Protein AF-A0A3B9ZJP2-F1 (afdb_monomer)

Solvent-accessible surface area (backbone atoms only — not comparable to full-atom values): 4535 Å² total; per-residue (Å²): 110,28,68,56,49,54,54,52,50,55,55,58,69,39,84,86,52,53,68,69,61,38,52,54,52,50,49,51,43,51,53,50,39,50,37,25,60,74,44,3,36,25,77,91,78,72,37,33,34,90,51,41,75,40,54,35,79,95,70,67,57,68,72,34,37,52,23,48,50,42,40,46,52,48,42,51,50,40,48,72,74,73,90

Secondary structure (DSSP, 8-state):
-HHHHHHHHHHHT-TTS-HHHHHHHHHHHHHHHHHIIIII-BTTTTB--SSTTS---S---HHHHHHHHHHHHHHHHHHHTT-

Structure (mmCIF, N/CA/C/O backbone):
data_AF-A0A3B9ZJP2-F1
#
_entry.id   AF-A0A3B9ZJP2-F1
#
loop_
_atom_site.group_PDB
_atom_site.id
_atom_site.type_symbol
_atom_site.label_atom_id
_atom_site.label_alt_id
_atom_site.label_comp_id
_atom_site.label_asym_id
_atom_site.label_entity_id
_atom_site.label_seq_id
_atom_site.pdbx_PDB_ins_code
_atom_site.Cartn_x
_atom_site.Cartn_y
_atom_site.Cartn_z
_atom_site.occupancy
_atom_site.B_iso_or_equiv
_atom_site.auth_seq_id
_atom_site.auth_comp_id
_atom_site.auth_asym_id
_atom_site.auth_atom_id
_atom_site.pdbx_PDB_model_num
ATOM 1 N N . VAL A 1 1 ? -1.940 -6.320 -7.648 1.00 70.88 1 VAL A N 1
ATOM 2 C CA . VAL A 1 1 ? -1.697 -6.011 -6.214 1.00 70.88 1 VAL A CA 1
ATOM 3 C C . VAL A 1 1 ? -2.396 -4.721 -5.777 1.00 70.88 1 VAL A C 1
ATOM 5 O O . VAL A 1 1 ? -3.084 -4.760 -4.767 1.00 70.88 1 VAL A O 1
ATOM 8 N N . GLY A 1 2 ? -2.336 -3.618 -6.542 1.00 87.06 2 GLY A N 1
ATOM 9 C CA . GLY A 1 2 ? -3.042 -2.368 -6.187 1.00 87.06 2 GLY A CA 1
ATOM 10 C C . GLY A 1 2 ? -4.559 -2.507 -5.973 1.00 87.06 2 GLY A C 1
ATOM 11 O O . GLY A 1 2 ? -5.109 -1.913 -5.054 1.00 87.06 2 GLY A O 1
ATOM 12 N N . VAL A 1 3 ? -5.232 -3.367 -6.745 1.00 95.88 3 VAL A N 1
ATOM 13 C CA . VAL A 1 3 ? -6.668 -3.662 -6.566 1.00 95.88 3 VAL A CA 1
ATOM 14 C C . VAL A 1 3 ? -6.972 -4.215 -5.168 1.00 95.88 3 VAL A C 1
ATOM 16 O O . VAL A 1 3 ? -7.913 -3.761 -4.524 1.00 95.88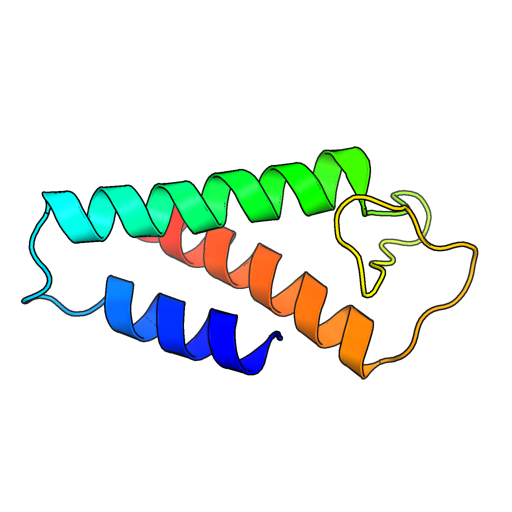 3 VAL A O 1
ATOM 19 N N . PHE A 1 4 ? -6.149 -5.146 -4.673 1.00 96.81 4 PHE A N 1
ATOM 20 C CA . PHE A 1 4 ? -6.284 -5.686 -3.318 1.00 96.81 4 PHE A CA 1
ATOM 21 C C . PHE A 1 4 ? -6.123 -4.582 -2.271 1.00 96.81 4 PHE A C 1
ATOM 23 O O . PHE A 1 4 ? -6.980 -4.443 -1.407 1.00 96.81 4 PHE A O 1
ATOM 30 N N . ILE A 1 5 ? -5.076 -3.759 -2.395 1.00 97.75 5 ILE A N 1
ATOM 31 C CA . ILE A 1 5 ? -4.823 -2.624 -1.497 1.00 97.75 5 ILE A CA 1
ATOM 32 C C . ILE A 1 5 ? -6.040 -1.698 -1.441 1.00 97.75 5 ILE A C 1
ATOM 34 O O . ILE A 1 5 ? -6.525 -1.419 -0.350 1.00 97.75 5 ILE A O 1
ATOM 38 N N . ARG A 1 6 ? -6.597 -1.303 -2.595 1.00 97.62 6 ARG A N 1
ATOM 39 C CA . ARG A 1 6 ? -7.775 -0.425 -2.664 1.00 97.62 6 ARG A CA 1
ATOM 40 C C . ARG A 1 6 ? -8.960 -0.981 -1.874 1.00 97.62 6 ARG A C 1
ATOM 42 O O . ARG A 1 6 ? -9.517 -0.270 -1.043 1.00 97.62 6 ARG A O 1
ATOM 49 N N . TYR A 1 7 ? -9.361 -2.225 -2.132 1.00 98.25 7 TYR A N 1
ATOM 50 C CA . TYR A 1 7 ? -10.523 -2.810 -1.453 1.00 98.25 7 TYR A CA 1
ATOM 51 C C . TYR A 1 7 ? -10.241 -3.144 0.011 1.00 98.25 7 TYR A C 1
ATOM 53 O O . TYR A 1 7 ? -11.136 -3.037 0.846 1.00 98.25 7 TYR A O 1
ATOM 61 N N . PHE A 1 8 ? -8.996 -3.472 0.350 1.00 98.25 8 PHE A N 1
ATOM 62 C CA . PHE A 1 8 ? -8.617 -3.692 1.736 1.00 98.25 8 PHE A CA 1
ATOM 63 C C . PHE A 1 8 ? -8.670 -2.390 2.550 1.00 98.25 8 PHE A C 1
ATOM 65 O O . PHE A 1 8 ? -9.143 -2.398 3.683 1.00 98.25 8 PHE A O 1
ATOM 72 N N . THR A 1 9 ? -8.306 -1.248 1.958 1.00 98.31 9 THR A N 1
ATOM 73 C CA . THR A 1 9 ? -8.530 0.068 2.575 1.00 98.31 9 THR A CA 1
ATOM 74 C C . THR A 1 9 ? -10.016 0.341 2.801 1.00 98.31 9 THR A C 1
ATOM 76 O O . THR A 1 9 ? -10.384 0.787 3.881 1.00 98.31 9 THR A O 1
ATOM 79 N N . GLN A 1 10 ? -10.886 0.024 1.834 1.00 98.12 10 GLN A N 1
ATOM 80 C CA . GLN A 1 10 ? -12.338 0.188 2.006 1.00 98.12 10 GLN A CA 1
ATOM 81 C C . GLN A 1 10 ? -12.879 -0.663 3.163 1.00 98.12 10 GLN A C 1
ATOM 83 O O . GLN A 1 10 ? -13.685 -0.176 3.947 1.00 98.12 10 GLN A O 1
ATOM 88 N N . LEU A 1 11 ? -12.387 -1.898 3.322 1.00 97.88 11 LEU A N 1
ATOM 89 C CA . LEU A 1 11 ? -12.730 -2.748 4.466 1.00 97.88 11 LEU A CA 1
ATOM 90 C C . LEU A 1 11 ? -12.329 -2.102 5.803 1.00 97.88 11 LEU A C 1
ATOM 92 O O . LEU A 1 11 ? -13.109 -2.130 6.750 1.00 97.88 11 LEU A O 1
ATOM 96 N N . ILE A 1 12 ? -11.135 -1.503 5.885 1.00 97.94 12 ILE A N 1
ATOM 97 C CA . ILE A 1 12 ? -10.653 -0.812 7.097 1.00 97.94 12 ILE A CA 1
ATOM 98 C C . ILE A 1 12 ? -11.551 0.378 7.467 1.00 97.94 12 ILE A C 1
ATOM 100 O O . ILE A 1 12 ? -11.768 0.635 8.653 1.00 97.94 12 ILE A O 1
ATOM 104 N N . LEU A 1 13 ? -12.074 1.087 6.466 1.00 97.12 13 LEU A N 1
ATOM 105 C CA . LEU A 1 13 ? -12.915 2.271 6.649 1.00 97.12 13 LEU A CA 1
ATOM 106 C C . LEU A 1 13 ? -14.368 1.946 7.025 1.00 97.12 13 LEU A C 1
ATOM 108 O O . LEU A 1 13 ? -15.121 2.864 7.344 1.00 97.12 13 LEU A O 1
ATOM 112 N N . LEU A 1 14 ? -14.774 0.671 7.038 1.00 97.00 14 LEU A N 1
ATOM 113 C CA . LEU A 1 14 ? -16.109 0.312 7.506 1.00 97.00 14 LEU A CA 1
ATOM 114 C C . LEU A 1 14 ? -16.284 0.670 8.997 1.00 97.00 14 LEU A C 1
ATOM 116 O O . LEU A 1 14 ? -15.379 0.424 9.814 1.00 97.00 14 LEU A O 1
ATOM 120 N N . PRO A 1 15 ? -17.445 1.236 9.377 1.00 93.94 15 PRO A N 1
ATOM 121 C CA . PRO A 1 15 ? -17.713 1.629 10.759 1.00 93.94 15 PRO A CA 1
ATOM 122 C C . PRO A 1 15 ? -17.762 0.416 11.697 1.00 93.94 15 PRO A C 1
ATOM 124 O O . PRO A 1 15 ? -17.256 0.495 12.812 1.00 93.94 15 PRO A O 1
ATOM 127 N N . ASP A 1 16 ? -18.263 -0.719 11.205 1.00 95.44 16 ASP A N 1
ATOM 128 C CA . ASP A 1 16 ? -18.547 -1.914 12.010 1.00 95.44 16 ASP A CA 1
ATOM 129 C C . ASP A 1 16 ? -17.340 -2.853 12.173 1.00 95.44 16 ASP A C 1
ATOM 131 O O . ASP A 1 16 ? -17.439 -3.906 12.806 1.00 95.44 16 ASP A O 1
ATOM 135 N N . LEU A 1 17 ? -16.183 -2.501 11.599 1.00 96.25 17 LEU A N 1
ATOM 136 C CA . LEU A 1 17 ? -14.968 -3.290 11.774 1.00 96.25 17 LEU A CA 1
ATOM 137 C C . LEU A 1 17 ? -14.408 -3.082 13.184 1.00 96.25 17 LEU A C 1
ATOM 139 O O . LEU A 1 17 ? -14.066 -1.957 13.562 1.00 96.25 17 LEU A O 1
ATOM 143 N N . ASP A 1 18 ? -14.247 -4.178 13.927 1.00 96.69 18 ASP A N 1
ATOM 144 C CA . ASP A 1 18 ? -13.754 -4.134 15.300 1.00 96.69 18 ASP A CA 1
ATOM 145 C C . ASP A 1 18 ? -12.375 -3.456 15.409 1.00 96.69 18 ASP A C 1
ATOM 147 O O . ASP A 1 18 ? -11.507 -3.572 14.535 1.00 96.69 18 ASP A O 1
ATOM 151 N N . THR A 1 19 ? -12.161 -2.746 16.517 1.00 95.75 19 THR A N 1
ATOM 152 C CA . THR A 1 19 ? -10.982 -1.895 16.722 1.00 95.75 19 THR A CA 1
ATOM 153 C C . THR A 1 19 ? -9.663 -2.669 16.670 1.00 95.75 19 THR A C 1
ATOM 155 O O . THR A 1 19 ? -8.668 -2.156 16.151 1.00 95.75 19 THR A O 1
ATOM 158 N N . ALA A 1 20 ? -9.622 -3.900 17.190 1.00 97.06 20 ALA A N 1
ATOM 159 C CA . ALA A 1 20 ? -8.394 -4.691 17.233 1.00 97.06 20 ALA A CA 1
ATOM 160 C C . ALA A 1 20 ? -7.988 -5.153 15.826 1.00 97.06 20 ALA A C 1
ATOM 162 O O . ALA A 1 20 ? -6.823 -5.017 15.430 1.00 97.06 20 ALA A O 1
ATOM 163 N N . THR A 1 21 ? -8.953 -5.633 15.044 1.00 97.69 21 THR A N 1
ATOM 164 C CA . THR A 1 21 ? -8.758 -6.004 13.642 1.00 97.69 21 THR A CA 1
ATOM 165 C C . THR A 1 21 ? -8.395 -4.792 12.793 1.00 97.69 21 THR A C 1
ATOM 167 O O . THR A 1 21 ? -7.412 -4.857 12.049 1.00 97.69 21 THR A O 1
ATOM 170 N N . LYS A 1 22 ? -9.107 -3.668 12.956 1.00 97.81 22 LYS A N 1
ATOM 171 C CA . LYS A 1 22 ? -8.809 -2.402 12.270 1.00 97.81 22 LYS A CA 1
ATOM 172 C C . LYS A 1 22 ? -7.359 -1.979 12.506 1.00 97.81 22 LYS A C 1
ATOM 174 O O . LYS A 1 22 ? -6.616 -1.778 11.547 1.00 97.81 22 LYS A O 1
ATOM 179 N N . LYS A 1 23 ? -6.909 -1.968 13.766 1.00 97.62 23 LYS A N 1
ATOM 180 C CA . LYS A 1 23 ? -5.523 -1.634 14.134 1.00 97.62 23 LYS A CA 1
ATOM 181 C C . LYS A 1 23 ? -4.498 -2.575 13.493 1.00 97.62 23 LYS A C 1
ATOM 183 O O . LYS A 1 23 ? -3.475 -2.118 12.983 1.00 97.62 23 LYS A O 1
ATOM 188 N N . ARG A 1 24 ? -4.760 -3.887 13.492 1.00 98.25 24 ARG A N 1
ATOM 189 C CA . ARG A 1 24 ? -3.875 -4.878 12.852 1.00 98.25 24 ARG A CA 1
ATOM 190 C C . ARG A 1 24 ? -3.758 -4.638 11.346 1.00 98.25 24 ARG A C 1
ATOM 192 O O . ARG A 1 24 ? -2.666 -4.753 10.794 1.00 98.25 24 ARG A O 1
ATOM 199 N N . TYR A 1 25 ? -4.860 -4.302 10.685 1.00 98.38 25 TYR A N 1
ATOM 200 C CA . TYR A 1 25 ? -4.860 -4.029 9.251 1.00 98.38 25 TYR A CA 1
ATOM 201 C C . TYR A 1 25 ? -4.155 -2.716 8.918 1.00 98.38 25 TYR A C 1
ATOM 203 O O . TYR A 1 25 ? -3.327 -2.694 8.015 1.00 98.38 25 TYR A O 1
ATOM 211 N N . VAL A 1 26 ? -4.367 -1.653 9.690 1.00 98.38 26 VAL A N 1
ATOM 212 C CA . VAL A 1 26 ? -3.613 -0.402 9.515 1.00 98.38 26 VAL A CA 1
ATOM 213 C C . VAL A 1 26 ? -2.106 -0.629 9.681 1.00 98.38 26 VAL A C 1
ATOM 215 O O . VAL A 1 26 ? -1.311 -0.140 8.875 1.00 98.38 26 VAL A O 1
ATOM 218 N N . LEU A 1 27 ? -1.693 -1.453 10.653 1.00 98.31 27 LEU A N 1
ATOM 219 C CA . LEU A 1 27 ? -0.283 -1.807 10.836 1.00 98.31 27 LEU A CA 1
ATOM 220 C C . LEU A 1 27 ? 0.313 -2.496 9.597 1.00 98.31 27 LEU A C 1
ATOM 222 O O . LEU A 1 27 ? 1.463 -2.230 9.245 1.00 98.31 27 LEU A O 1
ATOM 226 N N . PHE A 1 28 ? -0.467 -3.333 8.905 1.00 98.06 28 PHE A N 1
ATOM 227 C CA . PHE A 1 28 ? -0.057 -3.920 7.629 1.00 98.06 28 PHE A CA 1
ATOM 228 C C . PHE A 1 28 ? 0.222 -2.838 6.574 1.00 98.06 28 PHE A C 1
ATOM 230 O O . PHE A 1 28 ? 1.266 -2.895 5.920 1.00 98.06 28 PHE A O 1
ATOM 237 N N . PHE A 1 29 ? -0.652 -1.836 6.425 1.00 98.19 29 PHE A N 1
ATOM 238 C CA . PHE A 1 29 ? -0.438 -0.738 5.472 1.00 98.19 29 PHE A CA 1
ATOM 239 C C . PHE A 1 29 ? 0.801 0.080 5.826 1.00 98.19 29 PHE A C 1
ATOM 241 O O . PHE A 1 29 ? 1.639 0.307 4.954 1.00 98.19 29 PHE A O 1
ATOM 248 N N . LYS A 1 30 ? 0.968 0.441 7.104 1.00 98.00 30 LYS A N 1
ATOM 249 C CA . LYS A 1 30 ? 2.150 1.170 7.578 1.00 98.00 30 LYS A CA 1
ATOM 250 C C . LYS A 1 30 ? 3.440 0.414 7.262 1.00 98.00 30 LYS A C 1
ATOM 252 O O . LYS A 1 30 ? 4.334 0.969 6.631 1.00 98.00 30 LYS A O 1
ATOM 257 N N . HIS A 1 31 ? 3.516 -0.863 7.637 1.00 98.19 31 HIS A N 1
ATOM 258 C CA . HIS A 1 31 ? 4.711 -1.674 7.413 1.00 98.19 31 HIS A CA 1
ATOM 259 C C . HIS A 1 31 ? 5.062 -1.794 5.923 1.00 98.19 31 HIS A C 1
ATOM 261 O O . HIS A 1 31 ? 6.224 -1.639 5.542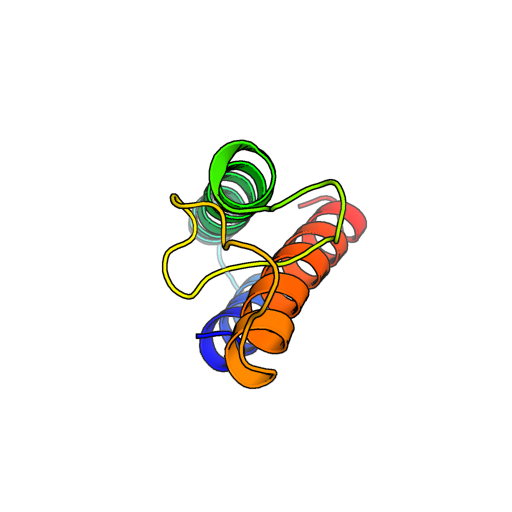 1.00 98.19 31 HIS A O 1
ATOM 267 N N . ASN A 1 32 ? 4.069 -2.046 5.067 1.00 97.88 32 ASN A N 1
ATOM 268 C CA . ASN A 1 32 ? 4.306 -2.205 3.634 1.00 97.88 32 ASN A CA 1
ATOM 269 C C . ASN A 1 32 ? 4.642 -0.874 2.949 1.00 97.88 32 ASN A C 1
ATOM 271 O O . ASN A 1 32 ? 5.545 -0.849 2.116 1.00 97.88 32 ASN A O 1
ATOM 275 N N . ALA A 1 33 ? 3.976 0.226 3.310 1.00 97.94 33 ALA A N 1
ATOM 276 C CA . ALA A 1 33 ? 4.279 1.550 2.769 1.00 97.94 33 ALA A CA 1
ATOM 277 C C . ALA A 1 33 ? 5.687 2.011 3.175 1.00 97.94 33 ALA A C 1
ATOM 279 O O . ALA A 1 33 ? 6.447 2.491 2.332 1.00 97.94 33 ALA A O 1
ATOM 280 N N . GLU A 1 34 ? 6.079 1.797 4.435 1.00 98.06 34 GLU A N 1
ATOM 281 C CA . GLU A 1 34 ? 7.441 2.070 4.903 1.00 98.06 34 GLU A CA 1
ATOM 282 C C . GLU A 1 34 ? 8.472 1.194 4.187 1.00 98.06 34 GLU A C 1
ATOM 284 O O . GLU A 1 34 ? 9.517 1.698 3.775 1.00 98.06 34 GLU A O 1
ATOM 289 N N . THR A 1 35 ? 8.175 -0.094 4.002 1.00 98.25 35 THR A N 1
ATOM 290 C CA . THR A 1 35 ? 9.045 -1.026 3.272 1.00 98.25 35 THR A CA 1
ATOM 291 C C . THR A 1 35 ? 9.231 -0.575 1.826 1.00 98.25 35 THR A C 1
ATOM 293 O O . THR A 1 35 ? 10.371 -0.400 1.394 1.00 98.25 35 THR A O 1
ATOM 296 N N . LEU A 1 36 ? 8.138 -0.291 1.109 1.00 97.88 36 LEU A N 1
ATOM 297 C CA . LEU A 1 36 ? 8.184 0.229 -0.255 1.00 97.88 36 LEU A CA 1
ATOM 298 C C . LEU A 1 36 ? 9.014 1.513 -0.307 1.00 97.88 36 LEU A C 1
ATOM 300 O O . LEU A 1 36 ? 10.002 1.579 -1.030 1.00 97.88 36 LEU A O 1
ATOM 304 N N . TRP A 1 37 ? 8.687 2.506 0.520 1.00 97.88 37 TRP A N 1
ATOM 305 C CA . TRP A 1 37 ? 9.361 3.800 0.479 1.00 97.88 37 TRP A CA 1
ATOM 306 C C . TRP A 1 37 ? 10.850 3.724 0.836 1.00 97.88 37 TRP A C 1
ATOM 308 O O . TRP A 1 37 ? 11.698 4.359 0.197 1.00 97.88 37 TRP A O 1
ATOM 318 N N . ARG A 1 38 ? 11.210 2.966 1.875 1.00 97.00 38 ARG A N 1
ATOM 319 C CA . ARG A 1 38 ? 12.594 2.895 2.364 1.00 97.00 38 ARG A CA 1
ATOM 320 C C . ARG A 1 38 ? 13.451 1.993 1.485 1.00 97.00 38 ARG A C 1
ATOM 322 O O . ARG A 1 38 ? 14.575 2.387 1.163 1.00 97.00 38 ARG A O 1
ATOM 329 N N . MET A 1 39 ? 12.918 0.842 1.085 1.00 97.00 39 MET A N 1
ATOM 330 C CA . MET A 1 39 ? 13.668 -0.222 0.419 1.00 97.00 39 MET A CA 1
ATOM 331 C C . MET A 1 39 ? 13.346 -0.345 -1.067 1.00 97.00 39 MET A C 1
ATOM 333 O O . MET A 1 39 ? 14.282 -0.463 -1.843 1.00 97.00 39 MET A O 1
ATOM 337 N N . GLY A 1 40 ? 12.071 -0.314 -1.458 1.00 96.50 40 GLY A N 1
ATOM 338 C CA . GLY A 1 40 ? 11.614 -0.611 -2.823 1.00 96.50 40 GLY A CA 1
ATOM 339 C C . GLY A 1 40 ? 11.550 0.570 -3.796 1.00 96.50 40 GLY A C 1
ATOM 340 O O . GLY A 1 40 ? 11.376 0.361 -4.991 1.00 96.50 40 GLY A O 1
ATOM 341 N N . THR A 1 41 ? 11.683 1.811 -3.324 1.00 97.94 41 THR A N 1
ATOM 342 C CA . THR A 1 41 ? 11.580 2.998 -4.186 1.00 97.94 41 THR A CA 1
ATOM 343 C C . THR A 1 41 ? 12.949 3.466 -4.672 1.00 97.94 41 THR A C 1
ATOM 345 O O . THR A 1 41 ? 13.833 3.802 -3.869 1.00 97.94 41 THR A O 1
ATOM 348 N N . ASN A 1 42 ? 13.097 3.593 -5.992 1.00 97.44 42 ASN A N 1
ATOM 349 C CA . ASN A 1 42 ? 14.114 4.458 -6.583 1.00 97.44 42 ASN A CA 1
ATOM 350 C C . ASN A 1 42 ? 13.680 5.914 -6.355 1.00 97.44 42 ASN A C 1
ATOM 352 O O . ASN A 1 42 ? 12.748 6.393 -6.994 1.00 97.44 42 ASN A O 1
ATOM 356 N N . LYS A 1 43 ? 14.321 6.611 -5.410 1.00 95.88 43 LYS A N 1
ATOM 357 C CA . LYS A 1 43 ? 13.888 7.948 -4.963 1.00 95.88 43 LYS A CA 1
ATOM 358 C C . LYS A 1 43 ? 14.254 9.072 -5.931 1.00 95.88 43 LYS A C 1
ATOM 360 O O . LYS A 1 43 ? 13.690 10.152 -5.821 1.00 95.88 43 LYS A O 1
ATOM 365 N N . GLN A 1 44 ? 15.180 8.833 -6.855 1.00 96.62 44 GLN A N 1
ATOM 366 C CA . GLN A 1 44 ? 15.562 9.808 -7.873 1.00 96.62 44 GLN A CA 1
ATOM 367 C C . GLN A 1 44 ? 14.476 9.939 -8.944 1.00 96.62 44 GLN A C 1
ATOM 369 O O . GLN A 1 44 ? 14.217 11.037 -9.420 1.00 96.62 44 GLN A O 1
ATOM 374 N N . LEU A 1 45 ? 13.841 8.818 -9.299 1.00 96.88 45 LEU A N 1
ATOM 375 C CA . LEU A 1 45 ? 12.832 8.746 -1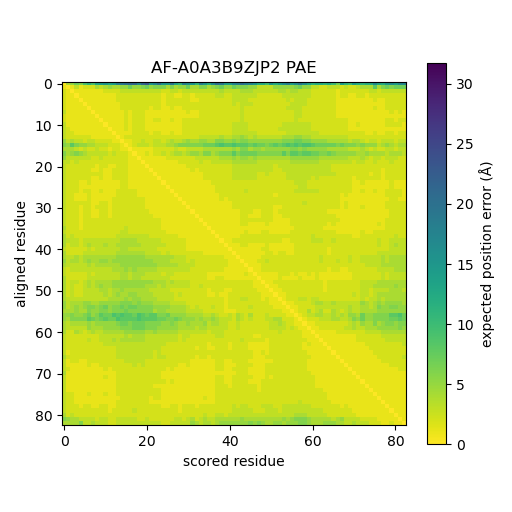0.362 1.00 96.88 45 LEU A CA 1
ATOM 376 C C . LEU A 1 45 ? 11.413 8.485 -9.838 1.00 96.88 45 LEU A C 1
ATOM 378 O O . LEU A 1 45 ? 10.467 8.496 -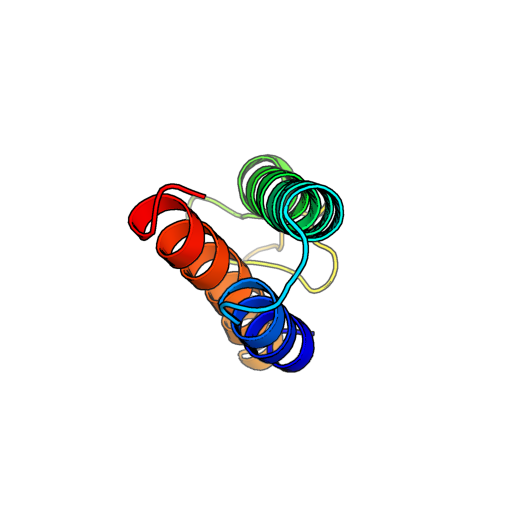10.615 1.00 96.88 45 LEU A O 1
ATOM 382 N N . ILE A 1 46 ? 11.27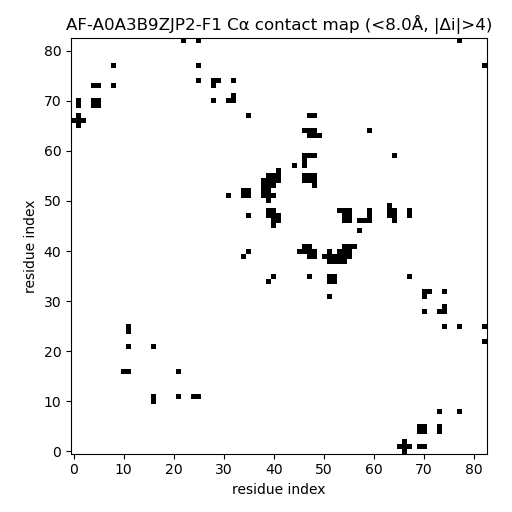2 8.230 -8.533 1.00 96.88 46 ILE A N 1
ATOM 383 C CA . ILE A 1 46 ? 10.031 7.794 -7.875 1.00 96.88 46 ILE A CA 1
ATOM 384 C C . ILE A 1 46 ? 9.426 6.588 -8.604 1.00 96.88 46 ILE A C 1
ATOM 386 O O . ILE A 1 46 ? 8.262 6.570 -8.986 1.00 96.88 46 ILE A O 1
ATOM 390 N N . LEU A 1 47 ? 10.256 5.561 -8.803 1.00 98.00 47 LEU A N 1
ATOM 391 C CA . LEU A 1 47 ? 9.830 4.299 -9.398 1.00 98.00 47 LEU A CA 1
ATOM 392 C C . LEU A 1 47 ? 9.753 3.204 -8.335 1.00 98.00 47 LEU A C 1
ATOM 394 O O . LEU A 1 47 ? 10.670 3.033 -7.527 1.00 98.00 47 LEU A O 1
ATOM 398 N N . TYR A 1 48 ? 8.663 2.446 -8.385 1.00 96.88 48 TYR A N 1
ATOM 399 C CA . TYR A 1 48 ? 8.444 1.185 -7.667 1.00 96.88 48 TYR A CA 1
ATOM 400 C C . TYR A 1 48 ? 8.761 -0.061 -8.515 1.00 96.88 48 TYR A C 1
ATOM 402 O O . TYR A 1 48 ? 8.762 0.009 -9.740 1.00 96.88 48 TYR A O 1
ATOM 410 N N . ASP A 1 49 ? 8.960 -1.206 -7.863 1.00 94.81 49 ASP A N 1
ATOM 411 C CA . ASP A 1 49 ? 9.044 -2.530 -8.499 1.00 94.81 49 ASP A CA 1
ATOM 412 C C . ASP A 1 49 ? 7.920 -3.453 -7.977 1.00 94.81 49 ASP A C 1
ATOM 414 O O . ASP A 1 49 ? 7.242 -3.162 -6.987 1.00 94.81 49 ASP A O 1
ATOM 418 N N . THR A 1 50 ? 7.715 -4.581 -8.649 1.00 93.44 50 THR A N 1
ATOM 419 C CA . THR A 1 50 ? 6.794 -5.664 -8.283 1.00 93.44 50 THR A CA 1
ATOM 420 C C . THR A 1 50 ? 7.103 -6.254 -6.908 1.00 93.44 50 THR A C 1
ATOM 422 O O . THR A 1 50 ? 6.183 -6.665 -6.198 1.00 93.44 50 THR A O 1
ATOM 425 N N . TYR A 1 51 ? 8.375 -6.243 -6.501 1.00 94.62 51 TYR A N 1
ATOM 426 C CA . TYR A 1 51 ? 8.808 -6.640 -5.169 1.00 94.62 51 TYR A CA 1
ATOM 427 C C . TYR A 1 51 ? 9.216 -5.420 -4.341 1.00 94.62 51 TYR A C 1
ATOM 429 O O . TYR A 1 51 ? 10.289 -4.852 -4.517 1.00 94.62 51 TYR A O 1
ATOM 437 N N . TRP A 1 52 ? 8.383 -5.048 -3.367 1.00 94.12 52 TRP A N 1
ATOM 438 C CA . TRP A 1 52 ? 8.533 -3.817 -2.572 1.00 94.12 52 TRP A CA 1
ATOM 439 C C . TRP A 1 52 ? 9.768 -3.752 -1.659 1.00 94.12 52 TRP A C 1
ATOM 441 O O . TRP A 1 52 ? 9.956 -2.766 -0.952 1.00 94.12 52 TRP A O 1
ATOM 451 N N . LYS A 1 53 ? 10.623 -4.779 -1.670 1.00 95.88 53 LYS A N 1
ATOM 452 C CA . LYS A 1 53 ? 11.914 -4.796 -0.965 1.00 95.88 53 LYS A CA 1
ATOM 453 C C . LYS A 1 53 ? 13.114 -4.578 -1.894 1.00 95.88 53 LYS A C 1
ATOM 455 O O . LYS A 1 53 ? 14.236 -4.527 -1.397 1.00 95.88 53 LYS A O 1
ATOM 460 N N . THR A 1 54 ? 12.888 -4.418 -3.197 1.00 94.69 54 THR A N 1
ATOM 461 C CA . THR A 1 54 ? 13.933 -4.206 -4.205 1.00 94.69 54 THR A CA 1
ATOM 462 C C . THR A 1 54 ? 13.663 -2.920 -4.972 1.00 94.69 54 THR A C 1
ATOM 464 O O . THR A 1 54 ? 12.536 -2.664 -5.385 1.00 94.69 54 THR A O 1
ATOM 467 N N . LYS A 1 55 ? 14.699 -2.093 -5.142 1.00 94.94 55 LYS A N 1
ATOM 468 C CA . LYS A 1 55 ? 14.606 -0.866 -5.941 1.00 94.94 55 LYS A CA 1
ATOM 469 C C . LYS A 1 55 ? 14.628 -1.221 -7.425 1.00 94.94 55 LYS A C 1
ATOM 471 O O . LYS A 1 55 ? 15.511 -1.988 -7.816 1.00 94.94 55 LYS A O 1
ATOM 476 N N . PRO A 1 56 ? 13.755 -0.625 -8.249 1.00 95.31 56 PRO A N 1
ATOM 477 C CA . PRO A 1 56 ? 13.873 -0.759 -9.690 1.00 95.31 56 PRO A CA 1
ATOM 478 C C . PRO A 1 56 ? 15.099 0.012 -10.197 1.00 95.31 56 PRO A C 1
ATOM 480 O O . PRO A 1 56 ? 15.631 0.901 -9.520 1.00 95.31 56 PRO A O 1
ATOM 483 N N . GLY A 1 57 ? 15.514 -0.312 -11.421 1.00 93.69 57 GLY A N 1
ATOM 484 C CA . GLY A 1 57 ? 16.492 0.467 -12.176 1.00 93.69 57 GLY A CA 1
ATOM 485 C C . GLY A 1 57 ? 15.905 1.797 -12.662 1.00 93.69 57 GLY A C 1
ATOM 486 O O . GLY A 1 57 ? 15.377 2.590 -11.882 1.00 93.69 57 GLY A O 1
ATOM 487 N N . SER A 1 58 ? 16.004 2.059 -13.964 1.00 95.69 58 SER A N 1
ATOM 488 C CA . SER A 1 58 ? 15.524 3.298 -14.595 1.00 95.69 58 SER A CA 1
ATOM 489 C C . SER A 1 58 ? 14.121 3.201 -15.204 1.00 95.69 58 SER A C 1
ATOM 491 O O . SER A 1 58 ? 13.574 4.219 -15.617 1.00 95.69 58 SER A O 1
ATOM 493 N N . THR A 1 59 ? 13.531 2.006 -15.268 1.00 95.12 59 THR A N 1
ATOM 494 C CA . THR A 1 59 ? 12.232 1.758 -15.910 1.00 95.12 59 THR A CA 1
ATOM 495 C C . THR A 1 59 ? 11.354 0.854 -15.056 1.00 95.12 59 THR A C 1
ATOM 497 O O . THR A 1 59 ? 11.846 0.054 -14.262 1.00 95.12 59 THR A O 1
ATOM 500 N N . SER A 1 60 ? 10.040 0.961 -15.246 1.00 95.44 60 SER A N 1
ATOM 501 C CA . SER A 1 60 ? 9.047 0.076 -14.644 1.00 95.44 60 SER A CA 1
ATOM 502 C C . SER A 1 60 ? 7.767 0.091 -15.470 1.00 95.44 60 SER A C 1
ATOM 504 O O . SER A 1 60 ? 7.392 1.118 -16.029 1.00 95.44 60 SER A O 1
ATOM 506 N N . GLU A 1 6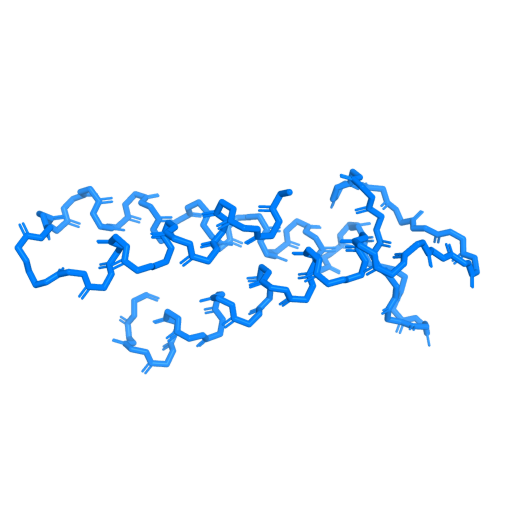1 ? 7.042 -1.021 -15.431 1.00 96.06 61 GLU A N 1
ATOM 507 C CA . GLU A 1 61 ? 5.708 -1.142 -16.012 1.00 96.06 61 GLU A CA 1
ATOM 508 C C . GLU A 1 61 ? 4.684 -0.235 -15.317 1.00 96.06 61 GLU A C 1
ATOM 510 O O . GLU A 1 61 ? 4.725 -0.049 -14.092 1.00 96.06 61 GLU A O 1
ATOM 515 N N . LEU A 1 62 ? 3.716 0.272 -16.089 1.00 95.81 62 LEU A N 1
ATOM 516 C CA . LEU A 1 62 ? 2.641 1.135 -15.587 1.00 95.81 62 LEU A CA 1
ATOM 517 C C . LEU A 1 62 ? 1.846 0.452 -14.470 1.00 95.81 62 LEU A C 1
ATOM 519 O O . LEU A 1 62 ? 1.592 1.049 -13.429 1.00 95.81 62 LEU A O 1
ATOM 523 N N . THR A 1 63 ? 1.501 -0.824 -14.641 1.00 95.75 63 THR A N 1
ATOM 524 C CA . THR A 1 63 ? 0.729 -1.595 -13.653 1.00 95.75 63 THR A CA 1
ATOM 525 C C . THR A 1 63 ? 1.456 -1.740 -12.314 1.00 95.75 63 THR A C 1
ATOM 527 O O . THR A 1 63 ? 0.821 -1.748 -11.250 1.00 95.75 63 THR A O 1
ATOM 530 N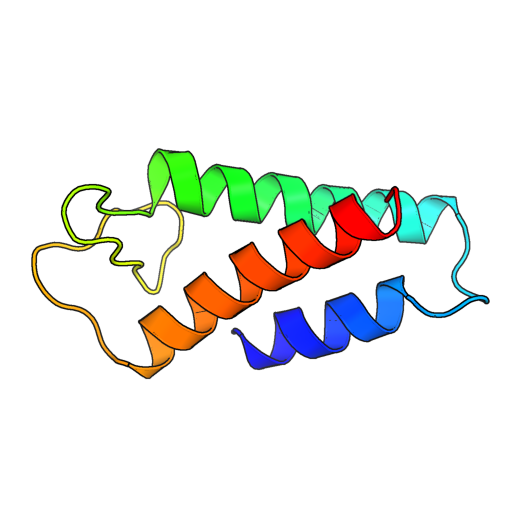 N . THR A 1 64 ? 2.787 -1.834 -12.357 1.00 96.06 64 THR A N 1
ATOM 531 C CA . THR A 1 64 ? 3.655 -1.858 -11.176 1.00 96.06 64 THR A CA 1
ATOM 532 C C . THR A 1 64 ? 3.649 -0.500 -10.490 1.00 96.06 64 THR A C 1
ATOM 534 O O . THR A 1 64 ? 3.402 -0.436 -9.282 1.00 96.06 64 THR A O 1
ATOM 537 N N . GLN A 1 65 ? 3.803 0.584 -11.259 1.00 97.19 65 GLN A N 1
ATOM 538 C CA . GLN A 1 65 ? 3.741 1.941 -10.714 1.00 97.19 65 GLN A CA 1
ATOM 539 C C . GLN A 1 65 ? 2.393 2.241 -10.067 1.00 97.19 65 GLN A C 1
ATOM 541 O O . GLN A 1 65 ? 2.344 2.648 -8.908 1.00 97.19 65 GLN A O 1
ATOM 546 N N . THR A 1 66 ? 1.290 1.955 -10.761 1.00 97.31 66 THR A N 1
ATOM 547 C CA . THR A 1 66 ? -0.057 2.155 -10.221 1.00 97.31 66 THR A CA 1
ATOM 548 C C . THR A 1 66 ? -0.263 1.357 -8.935 1.00 97.31 66 THR A C 1
ATOM 550 O O . THR A 1 66 ? -0.861 1.866 -7.989 1.00 97.31 66 THR A O 1
ATOM 553 N N . SER A 1 67 ? 0.257 0.128 -8.851 1.00 96.62 67 SER A N 1
ATOM 554 C CA . SER A 1 67 ? 0.143 -0.682 -7.633 1.00 96.62 67 SER A CA 1
ATOM 555 C C . SER A 1 67 ? 0.920 -0.088 -6.453 1.00 96.62 67 SER A C 1
ATOM 557 O O . SER A 1 67 ? 0.376 -0.049 -5.350 1.00 96.62 67 SER A O 1
ATOM 559 N N . GLY A 1 68 ? 2.152 0.383 -6.671 1.00 97.06 68 GLY A N 1
ATOM 560 C CA . GLY A 1 68 ? 2.951 1.036 -5.628 1.00 97.06 68 GLY A CA 1
ATOM 561 C C . GLY A 1 68 ? 2.348 2.369 -5.178 1.00 97.06 68 GLY A C 1
ATOM 562 O O . GLY A 1 68 ? 2.181 2.591 -3.980 1.00 97.06 68 GLY A O 1
ATOM 563 N N . ALA A 1 69 ? 1.908 3.201 -6.125 1.00 97.62 69 ALA A N 1
ATOM 564 C CA . ALA A 1 69 ? 1.220 4.458 -5.833 1.00 97.62 69 ALA A CA 1
ATOM 565 C C . ALA A 1 69 ? -0.066 4.223 -5.026 1.00 97.62 69 ALA A C 1
ATOM 567 O O . ALA A 1 69 ? -0.300 4.897 -4.028 1.00 97.62 69 ALA A O 1
ATOM 568 N N . THR A 1 70 ? -0.855 3.203 -5.386 1.00 98.31 70 THR A N 1
ATOM 569 C CA . THR A 1 70 ? -2.082 2.854 -4.648 1.00 98.31 70 THR A CA 1
ATOM 570 C C . THR A 1 70 ? -1.793 2.517 -3.181 1.00 98.31 70 THR A C 1
ATOM 572 O O . THR A 1 70 ? -2.584 2.880 -2.317 1.00 98.31 70 THR A O 1
ATOM 575 N N . LEU A 1 71 ? -0.674 1.848 -2.873 1.00 98.25 71 LEU A N 1
ATOM 576 C CA . LEU A 1 71 ? -0.276 1.567 -1.487 1.00 98.25 71 LEU A CA 1
ATOM 577 C C . LEU A 1 71 ? 0.064 2.843 -0.715 1.00 98.25 71 LEU A C 1
ATOM 579 O O . LEU A 1 71 ? -0.389 2.996 0.420 1.00 98.25 71 LEU A O 1
ATOM 583 N N . ILE A 1 72 ? 0.858 3.733 -1.312 1.00 98.19 72 ILE A N 1
ATOM 584 C CA . ILE A 1 72 ? 1.267 4.986 -0.666 1.00 98.19 72 ILE A CA 1
ATOM 585 C C . ILE A 1 72 ? 0.049 5.879 -0.409 1.00 98.19 72 ILE A C 1
ATOM 587 O O . ILE A 1 72 ? -0.133 6.344 0.714 1.00 98.19 72 ILE A O 1
ATOM 591 N N . GLU A 1 73 ? -0.827 6.041 -1.402 1.00 98.44 73 GLU A N 1
ATOM 592 C CA . GLU A 1 73 ? -2.062 6.824 -1.265 1.00 98.44 73 GLU A CA 1
ATOM 593 C C . GLU A 1 73 ? -3.027 6.214 -0.243 1.00 98.44 73 GLU A C 1
ATOM 595 O O . GLU A 1 73 ? -3.626 6.926 0.559 1.00 98.44 73 GLU A O 1
ATOM 600 N N . ALA A 1 74 ? -3.146 4.885 -0.203 1.00 98.56 74 ALA A N 1
ATOM 601 C CA . ALA A 1 74 ? -3.954 4.216 0.810 1.00 98.56 74 ALA A CA 1
ATOM 602 C C . ALA A 1 74 ? -3.421 4.454 2.231 1.00 98.56 74 ALA A C 1
ATOM 604 O O . ALA A 1 74 ? -4.204 4.719 3.142 1.00 98.56 74 ALA A O 1
ATOM 605 N N . ALA A 1 75 ? -2.102 4.389 2.432 1.00 98.38 75 ALA A N 1
ATOM 606 C CA . ALA A 1 75 ? -1.495 4.694 3.726 1.00 98.38 75 ALA A CA 1
ATOM 607 C C . ALA A 1 75 ? -1.695 6.171 4.115 1.00 98.38 75 ALA A C 1
ATOM 609 O O . ALA A 1 75 ? -1.984 6.462 5.275 1.00 98.38 75 ALA A O 1
ATOM 610 N N . ALA A 1 76 ? -1.598 7.092 3.150 1.00 98.56 76 ALA A N 1
ATOM 611 C CA . ALA A 1 76 ? -1.864 8.512 3.369 1.00 98.56 76 ALA A CA 1
ATOM 612 C C . ALA A 1 76 ? -3.330 8.775 3.752 1.00 98.56 76 ALA A C 1
ATOM 614 O O . ALA A 1 76 ? -3.587 9.544 4.679 1.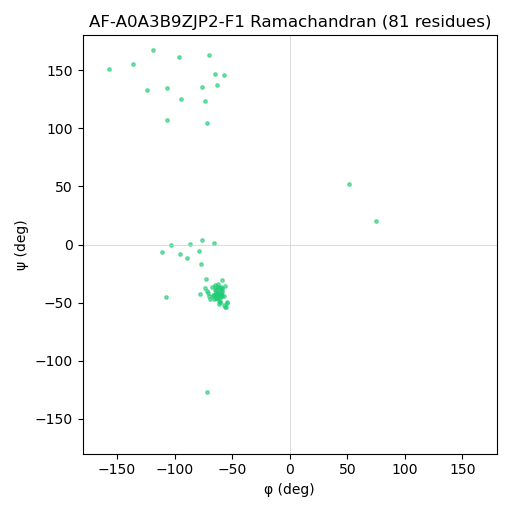00 98.56 76 ALA A O 1
ATOM 615 N N . LEU A 1 77 ? -4.279 8.105 3.090 1.00 98.50 77 LEU A N 1
ATOM 616 C CA . LEU A 1 77 ? -5.701 8.186 3.421 1.00 98.50 77 LEU A CA 1
ATOM 617 C C . LEU A 1 77 ? -5.971 7.700 4.848 1.00 98.50 77 LEU A C 1
ATOM 619 O O . LEU A 1 77 ? -6.607 8.416 5.610 1.00 98.50 77 LEU A O 1
ATOM 623 N N . LEU A 1 78 ? -5.457 6.527 5.233 1.00 98.19 78 LEU A N 1
ATOM 624 C CA . LEU A 1 78 ? -5.649 6.004 6.591 1.00 98.19 78 LEU A CA 1
ATOM 625 C C . LEU A 1 78 ? -5.084 6.963 7.650 1.00 98.19 78 LEU A C 1
ATOM 627 O O . LEU A 1 78 ? -5.785 7.296 8.601 1.00 98.19 78 LEU A O 1
ATOM 631 N N . ASN A 1 79 ? -3.885 7.506 7.423 1.00 97.75 79 ASN A N 1
ATOM 632 C CA .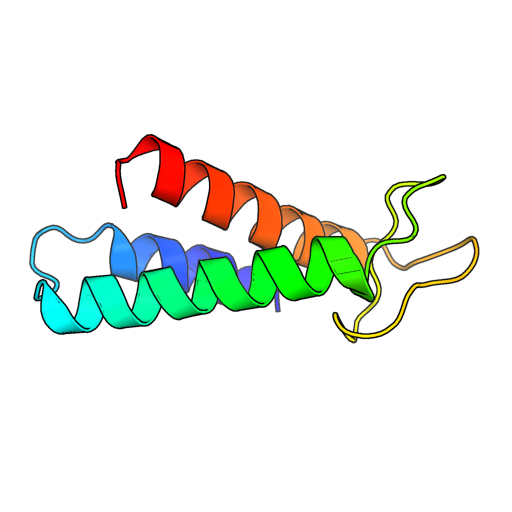 ASN A 1 79 ? -3.290 8.496 8.322 1.00 97.75 79 ASN A CA 1
ATOM 633 C C . ASN A 1 79 ? -4.126 9.789 8.409 1.00 97.75 79 ASN A C 1
ATOM 635 O O . ASN A 1 79 ? -4.236 10.384 9.479 1.00 97.75 79 ASN A O 1
ATOM 639 N N . LYS A 1 80 ? -4.740 10.228 7.300 1.00 98.12 80 LYS A N 1
ATOM 640 C CA . LYS A 1 80 ? -5.653 11.384 7.280 1.00 98.12 80 LYS A CA 1
ATOM 641 C C . LYS A 1 80 ? -6.919 11.138 8.109 1.00 98.12 80 LYS A C 1
ATOM 643 O O . LYS A 1 80 ? -7.383 12.060 8.770 1.00 98.12 80 LYS A O 1
ATOM 648 N N . GLU A 1 81 ? -7.440 9.914 8.105 1.00 96.56 81 GLU A N 1
ATOM 649 C CA . GLU A 1 81 ? -8.579 9.492 8.936 1.00 96.56 81 GLU A CA 1
ATOM 650 C C . GLU A 1 81 ? -8.191 9.253 10.412 1.00 96.56 81 GLU A C 1
ATOM 652 O O . GLU A 1 81 ? -9.023 8.838 11.218 1.00 96.56 81 GLU A O 1
ATOM 657 N N . GLY A 1 82 ? -6.932 9.514 10.786 1.00 95.69 82 GLY A N 1
ATOM 658 C CA . GLY A 1 82 ? -6.428 9.335 12.149 1.00 95.69 82 GLY A CA 1
ATOM 659 C C . GLY A 1 82 ? -6.190 7.875 12.540 1.00 95.69 82 GLY A C 1
ATOM 660 O O . GLY A 1 82 ? -6.162 7.568 13.734 1.00 95.69 82 GLY A O 1
ATOM 661 N N . LEU A 1 83 ? -6.046 6.984 11.552 1.00 93.88 83 LEU A N 1
ATOM 662 C CA . LEU A 1 83 ? -5.789 5.555 11.733 1.00 93.88 83 LEU A CA 1
ATOM 663 C C . LEU A 1 83 ? -4.294 5.224 11.661 1.00 93.88 83 LEU A C 1
ATOM 665 O O . LEU A 1 83 ? -3.613 5.671 10.709 1.00 93.88 83 LEU A O 1
#

Radius of gyration: 13.27 Å; Cα contacts (8 Å, |Δi|>4): 90; chains: 1; bounding box: 35×18×33 Å

Nearest PDB structures (foldseek):
  6shd-assembly3_C  TM=9.765E-01  e=1.181E-04  Salegentibacter sp. Hel_I_6
  6shm-assembly1_A  TM=9.748E-01  e=4.078E-04  Salegentibacter sp. Hel_I_6
  6y8f-assembly1_A  TM=9.751E-01  e=4.868E-04  Salegentibacter sp. Hel_I_6
  3k7x-assembly1_A  TM=8.655E-01  e=5.160E-03  Listeria innocua
  7s6n-assembly1_A  TM=3.105E-01  e=7.335E+00  Danio rerio

Mean predicted aligned error: 2.44 Å

Foldseek 3Di:
DLVCLVVLLVVLPDPPDDPVVSVVSLVVLVVLLCLQVVAAAPPVQRDGAPDSRHHDDPDDDPVRSSSNVSSNVSNVVVVVVVD

pLDDT: mean 96.53, std 3.31, range [70.88, 98.56]

Sequence (83 aa):
VGVFIRYFTQLILLPDLDTATKKRYVLFFKHNAETLWRMGTNKQLILYDTYWKTKPGSTSELTTQTSGATLIEAAALLNKEGL